Protein AF-A0A5C7SUR3-F1 (afdb_monomer)

Foldseek 3Di:
DVVVVVVVVVVQQVQLVVLLVLLVVCVVVVDDCQVSCVVLQHHSPPVVVNVCSNNSGGSDPDNND

Mean predicted aligned error: 6.49 Å

pLDDT: mean 83.79, std 11.51, range [52.59, 97.25]

Solvent-accessible surface area (backbone atoms only — not comparable to full-atom values): 3642 Å² total; per-residue (Å²): 121,64,72,61,54,53,51,52,50,52,55,46,53,54,34,8,52,48,24,31,53,52,46,51,51,45,55,74,69,67,55,51,71,47,54,53,22,54,78,70,46,32,61,57,84,49,57,65,59,56,53,38,22,61,74,30,41,54,69,73,89,63,80,84,93

Organism: Thauera aminoaromatica (NCBI:txid164330)

InterPro domains:
  IPR046847 Antitoxin Xre-like, helix-turn-helix domain [PF20432] (10-59)

Radius of gyration: 13.19 Å; Cα contacts (8 Å, |Δi|>4): 54; chains: 1; bounding box: 36×23×30 Å

Nearest PDB structures (foldseek):
  1je8-assembly2_E  TM=5.060E-01  e=3.329E+00  Escherichia coli
  3clo-assembly1_B  TM=6.395E-01  e=6.347E+00  Bacteroides thetaiotaomicron VPI-5482
  4yrv-assembly1_A  TM=5.196E-01  e=8.765E+00  Nostoc sp. PCC 7120 = FACHB-418
  4yrv-assembly1_B  TM=5.159E-01  e=9.972E+00  Nostoc sp. PCC 7120 = FACHB-418

Sequence (65 aa):
MSAIAEREVNASEDRGALARMVMTLLDHWNLSTEDQAALLGIAASNRAALSNYRSGKPIGTSRDQ

Structure (mmCIF, N/CA/C/O backbone):
data_AF-A0A5C7SUR3-F1
#
_entry.id   AF-A0A5C7SUR3-F1
#
loop_
_atom_site.group_PDB
_atom_site.id
_atom_site.type_symbol
_atom_site.label_atom_id
_atom_site.label_alt_id
_atom_site.label_comp_id
_atom_site.label_asym_id
_atom_site.label_entity_id
_atom_site.label_seq_id
_atom_site.pdbx_PDB_ins_code
_atom_site.Cartn_x
_atom_site.Cartn_y
_atom_site.Cartn_z
_atom_site.occupancy
_atom_site.B_iso_or_equiv
_atom_site.auth_seq_id
_atom_site.auth_comp_id
_atom_site.auth_asym_id
_atom_site.auth_atom_id
_atom_site.pdbx_PDB_model_num
ATOM 1 N N . MET A 1 1 ? 23.926 -15.997 -15.579 1.00 58.75 1 MET A N 1
ATOM 2 C CA . MET A 1 1 ? 23.673 -15.487 -14.213 1.00 58.75 1 MET A CA 1
ATOM 3 C C . MET A 1 1 ? 23.169 -14.038 -14.187 1.00 58.75 1 MET A C 1
ATOM 5 O O . MET A 1 1 ? 22.335 -13.783 -13.336 1.00 58.75 1 MET A O 1
ATOM 9 N N . SER A 1 2 ? 23.563 -13.102 -15.076 1.00 68.88 2 SER A N 1
ATOM 10 C CA . SER A 1 2 ? 23.080 -11.698 -14.970 1.00 68.88 2 SER A CA 1
ATOM 11 C C . SER A 1 2 ? 21.665 -11.444 -15.516 1.00 68.88 2 SER A C 1
ATOM 13 O O . SER A 1 2 ? 20.912 -10.709 -14.893 1.00 68.88 2 SER A O 1
ATOM 15 N N . ALA A 1 3 ? 21.241 -12.130 -16.585 1.00 67.56 3 ALA A N 1
ATOM 16 C CA . ALA A 1 3 ? 19.893 -11.950 -17.149 1.00 67.56 3 ALA A CA 1
ATOM 17 C C . ALA A 1 3 ? 18.743 -12.332 -16.187 1.00 67.56 3 ALA A C 1
ATOM 19 O O . ALA A 1 3 ? 17.633 -11.818 -16.299 1.00 67.56 3 ALA A O 1
ATOM 20 N N . ILE A 1 4 ? 18.994 -13.239 -15.233 1.00 69.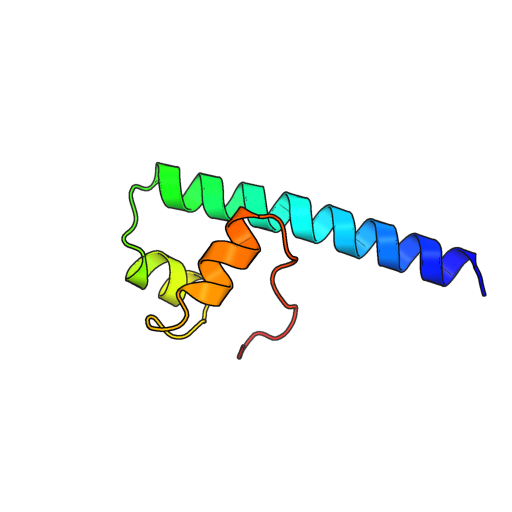25 4 ILE A N 1
ATOM 21 C CA . ILE A 1 4 ? 18.002 -13.621 -14.212 1.00 69.25 4 ILE A CA 1
ATOM 22 C C . ILE A 1 4 ? 17.861 -12.498 -13.178 1.00 69.25 4 ILE A C 1
ATOM 24 O O . ILE A 1 4 ? 16.742 -12.117 -12.851 1.00 69.25 4 ILE A O 1
ATOM 28 N N . ALA A 1 5 ? 18.981 -11.920 -12.738 1.00 66.56 5 ALA A N 1
ATOM 29 C CA . ALA A 1 5 ? 18.992 -10.812 -11.788 1.00 66.56 5 ALA A CA 1
ATOM 30 C C . ALA A 1 5 ? 18.326 -9.549 -12.367 1.00 66.56 5 ALA A C 1
ATOM 32 O O . ALA A 1 5 ? 17.521 -8.919 -11.692 1.00 66.56 5 ALA A O 1
ATOM 33 N N . GLU A 1 6 ? 18.582 -9.216 -13.636 1.00 63.91 6 GLU A N 1
ATOM 34 C CA . GLU A 1 6 ? 17.916 -8.094 -14.322 1.00 63.91 6 GLU A CA 1
ATOM 35 C C . GLU A 1 6 ? 16.394 -8.284 -14.407 1.00 63.91 6 GLU A C 1
ATOM 37 O O . GLU A 1 6 ? 15.628 -7.351 -14.169 1.00 63.91 6 GLU A O 1
ATOM 42 N N . ARG A 1 7 ? 15.929 -9.511 -14.679 1.00 67.19 7 ARG A N 1
ATOM 43 C CA . ARG A 1 7 ? 14.494 -9.823 -14.705 1.00 67.19 7 ARG A CA 1
ATOM 44 C C . ARG A 1 7 ? 13.845 -9.691 -13.326 1.00 67.19 7 ARG A C 1
ATOM 46 O O . ARG A 1 7 ? 12.704 -9.243 -13.238 1.00 67.19 7 ARG A O 1
ATOM 53 N N . GLU A 1 8 ? 14.540 -10.088 -12.266 1.00 68.81 8 GLU A N 1
ATOM 54 C 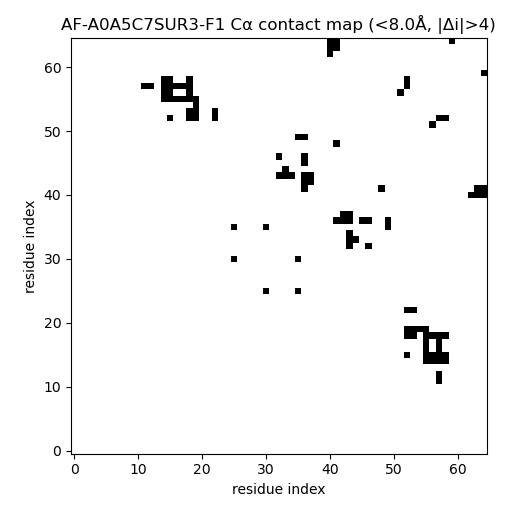CA . GLU A 1 8 ? 14.054 -9.953 -10.888 1.00 68.81 8 GLU A CA 1
ATOM 55 C C . GLU A 1 8 ? 13.972 -8.489 -10.441 1.00 68.81 8 GLU A C 1
ATOM 57 O O . GLU A 1 8 ? 12.996 -8.109 -9.792 1.00 68.81 8 GLU A O 1
ATOM 62 N N . VAL A 1 9 ? 14.941 -7.657 -10.838 1.00 69.56 9 VAL A N 1
ATOM 63 C CA . VAL A 1 9 ? 14.928 -6.209 -10.578 1.00 69.56 9 VAL A CA 1
ATOM 64 C C . VAL A 1 9 ? 13.739 -5.549 -11.271 1.00 69.56 9 VAL A C 1
ATOM 66 O O . VAL A 1 9 ? 12.939 -4.906 -10.594 1.00 69.56 9 VAL A O 1
ATOM 69 N N . ASN A 1 10 ? 13.546 -5.801 -12.569 1.00 71.69 10 ASN A N 1
ATOM 70 C CA . ASN A 1 10 ? 12.405 -5.259 -13.316 1.00 71.69 10 ASN A CA 1
ATOM 71 C C . ASN A 1 10 ? 11.069 -5.700 -12.698 1.00 71.69 10 ASN A C 1
ATOM 73 O O . ASN A 1 10 ? 10.181 -4.886 -12.467 1.00 71.69 10 ASN A O 1
ATOM 77 N N . ALA A 1 11 ? 10.948 -6.978 -12.323 1.00 72.69 11 ALA A N 1
ATOM 78 C CA . ALA A 1 11 ? 9.749 -7.483 -11.661 1.00 72.69 11 ALA A CA 1
ATOM 79 C C . ALA A 1 11 ? 9.507 -6.836 -10.282 1.00 72.69 11 ALA A C 1
ATOM 81 O O . ALA A 1 11 ? 8.357 -6.701 -9.861 1.00 72.69 11 ALA A O 1
ATOM 82 N N . SER A 1 12 ? 10.561 -6.455 -9.557 1.00 75.94 12 SER A N 1
ATOM 83 C CA . SER A 1 12 ? 10.448 -5.725 -8.291 1.00 75.94 12 SER A CA 1
ATOM 84 C C . SER A 1 12 ? 10.014 -4.273 -8.510 1.00 75.94 12 SER A C 1
ATOM 86 O O . SER A 1 12 ? 9.149 -3.786 -7.782 1.00 75.94 12 SER A O 1
ATOM 88 N N . GLU A 1 13 ? 10.572 -3.587 -9.507 1.00 77.50 13 GLU A N 1
ATOM 89 C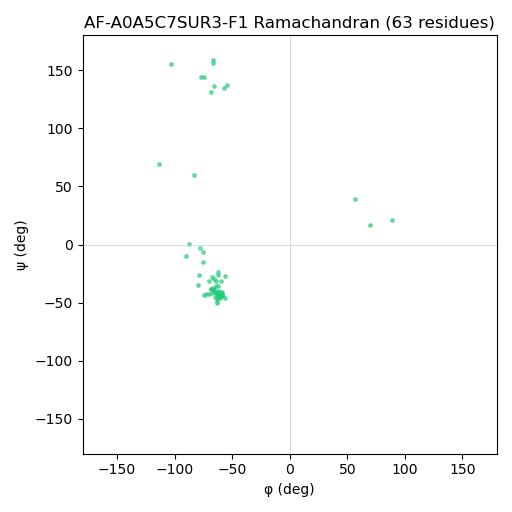 CA . GLU A 1 13 ? 10.189 -2.216 -9.867 1.00 77.50 13 GLU A CA 1
ATOM 90 C C . GLU A 1 13 ? 8.732 -2.139 -10.342 1.00 77.50 13 GLU A C 1
ATOM 92 O O . GLU A 1 13 ? 7.961 -1.324 -9.828 1.00 77.50 13 GLU A O 1
ATOM 97 N N . ASP A 1 14 ? 8.314 -3.061 -11.214 1.00 86.12 14 ASP A N 1
ATOM 98 C CA . ASP A 1 14 ? 6.935 -3.167 -11.705 1.00 86.12 14 ASP A CA 1
ATOM 99 C C . ASP A 1 14 ? 5.938 -3.373 -10.555 1.00 86.12 14 ASP A C 1
ATOM 101 O O . ASP A 1 14 ? 4.869 -2.759 -10.506 1.00 86.12 14 ASP A O 1
ATOM 105 N N . ARG A 1 15 ? 6.296 -4.207 -9.572 1.00 86.56 15 ARG A N 1
ATOM 106 C CA . ARG A 1 15 ? 5.465 -4.436 -8.378 1.00 86.56 15 ARG A CA 1
ATOM 107 C C . ARG A 1 15 ? 5.420 -3.225 -7.455 1.00 86.56 15 ARG A C 1
ATOM 109 O O . ARG A 1 15 ? 4.404 -3.012 -6.796 1.00 86.56 15 ARG A O 1
ATOM 116 N N . GLY A 1 16 ? 6.489 -2.436 -7.394 1.00 89.94 16 GLY A N 1
ATOM 117 C CA . GLY A 1 16 ? 6.504 -1.167 -6.672 1.00 89.94 16 GLY A CA 1
ATOM 118 C C . GLY A 1 16 ? 5.595 -0.120 -7.318 1.00 89.94 16 GLY A C 1
ATOM 119 O O . GLY A 1 16 ? 4.836 0.561 -6.625 1.00 89.94 16 GLY A O 1
ATOM 120 N N . ALA A 1 17 ? 5.605 -0.036 -8.651 1.00 91.00 17 ALA A N 1
ATOM 121 C CA . ALA A 1 17 ? 4.678 0.808 -9.403 1.00 91.00 17 ALA A CA 1
ATOM 122 C C . ALA A 1 17 ? 3.222 0.367 -9.189 1.00 91.00 17 ALA A C 1
ATOM 124 O O . ALA A 1 17 ? 2.366 1.196 -8.872 1.00 91.00 17 ALA A O 1
ATOM 125 N N . LEU A 1 18 ? 2.958 -0.943 -9.253 1.00 90.88 18 LEU A N 1
ATOM 126 C CA . LEU A 1 18 ? 1.640 -1.506 -8.969 1.00 90.88 18 LEU A CA 1
ATOM 127 C C . LEU A 1 18 ? 1.179 -1.186 -7.541 1.00 90.88 18 LEU A C 1
ATOM 129 O O . LEU A 1 18 ? 0.029 -0.797 -7.354 1.00 90.88 18 LEU A O 1
ATOM 133 N N . ALA A 1 19 ? 2.066 -1.282 -6.546 1.00 92.56 19 ALA A N 1
ATOM 134 C CA . ALA A 1 19 ? 1.746 -0.924 -5.165 1.00 92.56 19 ALA A CA 1
ATOM 135 C C . ALA A 1 19 ? 1.243 0.525 -5.064 1.00 92.56 19 ALA A C 1
ATOM 137 O O . ALA A 1 19 ? 0.197 0.773 -4.468 1.00 92.56 19 ALA A O 1
ATOM 138 N N . ARG A 1 20 ? 1.920 1.476 -5.722 1.00 94.50 20 ARG A N 1
ATOM 139 C CA . ARG A 1 20 ? 1.481 2.883 -5.756 1.00 94.50 20 ARG A CA 1
ATOM 140 C C . ARG A 1 20 ? 0.135 3.058 -6.452 1.00 94.50 20 ARG A C 1
ATOM 142 O O . ARG A 1 20 ? -0.700 3.815 -5.961 1.00 94.50 20 ARG A O 1
ATOM 149 N N . MET A 1 21 ? -0.091 2.364 -7.569 1.00 94.94 21 MET A N 1
ATOM 150 C CA . MET A 1 21 ? -1.371 2.413 -8.287 1.00 94.94 21 MET A CA 1
ATOM 151 C C . MET A 1 21 ? -2.523 1.878 -7.432 1.00 94.94 21 MET A C 1
ATOM 153 O O . MET A 1 21 ? -3.574 2.511 -7.367 1.00 94.94 21 MET A O 1
ATOM 157 N N . VAL A 1 22 ? -2.312 0.760 -6.731 1.00 94.12 22 VAL A N 1
ATOM 158 C CA . VAL A 1 22 ? -3.301 0.190 -5.807 1.00 94.12 22 VAL A CA 1
ATOM 159 C C . VAL A 1 22 ? -3.581 1.159 -4.663 1.00 94.12 22 VAL A C 1
ATOM 161 O O . VAL A 1 22 ? -4.740 1.470 -4.418 1.00 94.12 22 VAL A O 1
ATOM 164 N N . MET A 1 23 ? -2.550 1.708 -4.011 1.00 94.50 23 MET A N 1
ATOM 165 C CA . MET A 1 23 ? -2.755 2.685 -2.934 1.00 94.50 23 MET A CA 1
ATOM 166 C C . MET A 1 23 ? -3.523 3.920 -3.419 1.00 94.50 23 MET A C 1
ATOM 168 O O . MET A 1 2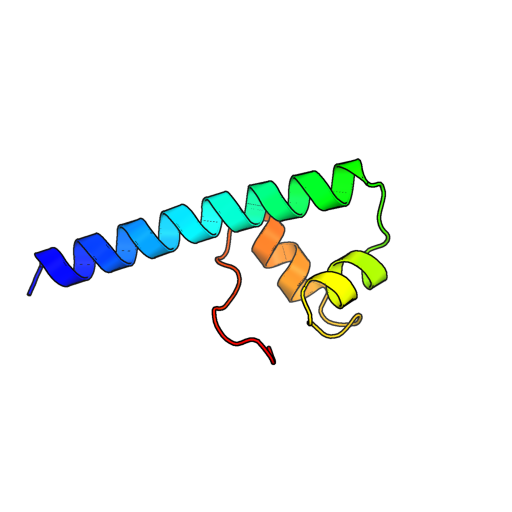3 ? -4.462 4.354 -2.760 1.00 94.50 23 MET A O 1
ATOM 172 N N . THR A 1 24 ? -3.189 4.423 -4.610 1.00 96.38 24 THR A N 1
ATOM 173 C CA . THR A 1 24 ? -3.895 5.550 -5.233 1.00 96.38 24 THR A CA 1
ATOM 174 C C . THR A 1 24 ? -5.371 5.218 -5.449 1.00 96.38 24 THR A C 1
ATOM 176 O O . THR A 1 24 ? -6.228 6.037 -5.136 1.00 96.38 24 THR A O 1
ATOM 179 N N . LEU A 1 25 ? -5.695 4.021 -5.944 1.00 96.06 25 LEU A N 1
ATOM 180 C CA . LEU A 1 25 ? -7.080 3.582 -6.134 1.00 96.06 25 LEU A CA 1
ATOM 181 C C . LEU A 1 25 ? -7.859 3.552 -4.812 1.00 96.06 25 LEU A C 1
ATOM 183 O O . LEU A 1 25 ? -8.980 4.054 -4.752 1.00 96.06 25 LEU A O 1
ATOM 187 N N . LEU A 1 26 ? -7.262 2.998 -3.756 1.00 95.12 26 LEU A N 1
ATOM 188 C CA . LEU A 1 26 ? -7.902 2.929 -2.442 1.00 95.12 26 LEU A CA 1
ATOM 189 C C . LEU A 1 26 ? -8.148 4.323 -1.846 1.00 95.12 26 LEU A C 1
ATOM 191 O O . LEU A 1 26 ? -9.185 4.550 -1.220 1.00 95.12 26 LEU A O 1
ATOM 195 N N . ASP A 1 27 ? -7.228 5.261 -2.082 1.00 94.56 27 ASP A N 1
ATOM 196 C CA . ASP A 1 27 ? -7.390 6.660 -1.686 1.00 94.56 27 ASP A CA 1
ATOM 197 C C . ASP A 1 27 ? -8.528 7.339 -2.478 1.00 94.56 27 ASP A C 1
ATOM 199 O O . ASP A 1 27 ? -9.320 8.079 -1.898 1.00 94.56 27 ASP A O 1
ATOM 203 N N . HIS A 1 28 ? -8.698 7.032 -3.774 1.00 97.25 28 HIS A N 1
ATOM 204 C CA . HIS A 1 28 ? -9.826 7.539 -4.581 1.00 97.25 28 HIS A CA 1
ATOM 205 C C . HIS A 1 28 ? -11.183 7.003 -4.117 1.00 97.25 28 HIS A C 1
ATOM 207 O O . HIS A 1 28 ? -12.199 7.682 -4.257 1.00 97.25 28 HIS A O 1
ATOM 213 N N . TRP A 1 29 ? -11.215 5.795 -3.558 1.00 96.75 29 TRP A N 1
ATOM 214 C CA . TRP A 1 29 ? -12.413 5.229 -2.938 1.00 96.75 29 TRP A CA 1
ATOM 215 C C . TRP A 1 29 ? -12.694 5.795 -1.542 1.00 96.75 29 TRP A C 1
ATOM 217 O O . TRP A 1 29 ? -13.718 5.460 -0.951 1.00 96.75 29 TRP A O 1
ATOM 227 N N . ASN A 1 30 ? -11.820 6.672 -1.033 1.00 95.44 30 ASN A N 1
ATOM 228 C CA . ASN A 1 30 ? -11.932 7.307 0.276 1.00 95.44 30 ASN A CA 1
ATOM 229 C C . ASN A 1 30 ? -12.033 6.287 1.427 1.00 95.44 30 ASN A C 1
ATOM 231 O O . ASN A 1 30 ? -12.802 6.457 2.374 1.00 95.44 30 ASN A O 1
ATOM 235 N N . LEU A 1 31 ? -11.268 5.198 1.319 1.00 94.25 31 LEU A N 1
ATOM 236 C CA . LEU A 1 31 ? -11.251 4.126 2.309 1.00 94.25 31 LEU A CA 1
ATOM 237 C C . LEU A 1 31 ? -10.443 4.503 3.548 1.00 94.25 31 LEU A C 1
ATOM 239 O O . LEU A 1 31 ? -9.384 5.131 3.450 1.00 94.25 31 LEU A O 1
ATOM 243 N N . SER A 1 32 ? -10.903 4.046 4.714 1.00 92.94 32 SER A N 1
ATOM 244 C CA . SER A 1 32 ? -10.151 4.208 5.955 1.00 92.94 32 SER A CA 1
ATOM 245 C C . SER A 1 32 ? -8.859 3.385 5.922 1.00 92.94 32 SER A C 1
ATOM 247 O O . SER A 1 32 ? -8.727 2.413 5.182 1.00 92.94 32 SER A O 1
ATOM 249 N N . THR A 1 33 ? -7.882 3.741 6.757 1.00 90.69 33 THR A N 1
ATOM 250 C CA . THR A 1 33 ? -6.619 2.982 6.844 1.00 90.69 33 THR A CA 1
ATOM 251 C C . THR A 1 33 ? -6.850 1.520 7.252 1.00 90.69 33 THR A C 1
ATOM 253 O O . THR A 1 33 ? -6.109 0.646 6.807 1.00 90.69 33 THR A O 1
ATOM 256 N N . GLU A 1 34 ? -7.879 1.245 8.058 1.00 91.19 34 GLU A N 1
ATOM 257 C CA . GLU A 1 34 ? -8.251 -0.121 8.442 1.00 91.19 34 GLU A CA 1
ATOM 258 C C . GLU A 1 34 ? -8.844 -0.894 7.261 1.00 91.19 34 GLU A C 1
ATOM 260 O O . GLU A 1 34 ? -8.441 -2.031 7.025 1.00 91.19 34 GLU A O 1
ATOM 265 N N . ASP A 1 35 ? -9.711 -0.262 6.465 1.00 92.81 35 ASP A N 1
ATOM 266 C CA . ASP A 1 35 ? -10.292 -0.885 5.268 1.00 92.81 35 ASP A CA 1
ATOM 267 C C . ASP A 1 35 ? -9.223 -1.159 4.206 1.00 92.81 35 ASP A C 1
ATOM 269 O O . ASP A 1 35 ? -9.204 -2.223 3.589 1.00 92.81 35 ASP A O 1
ATOM 273 N N . GLN A 1 36 ? -8.284 -0.223 4.024 1.00 93.00 36 GLN A N 1
ATOM 274 C CA . GLN A 1 36 ? -7.134 -0.413 3.139 1.00 93.00 36 GLN A CA 1
ATOM 275 C C . GLN A 1 36 ? -6.299 -1.628 3.570 1.00 93.00 36 GLN A C 1
ATOM 277 O O . GLN A 1 36 ? -5.912 -2.438 2.731 1.00 93.00 36 GLN A O 1
ATOM 282 N N . ALA A 1 37 ? -6.041 -1.781 4.872 1.00 90.25 37 ALA A N 1
ATOM 283 C CA . ALA A 1 37 ? -5.317 -2.929 5.412 1.00 90.25 37 ALA A CA 1
ATOM 284 C C . ALA A 1 37 ? -6.087 -4.246 5.218 1.00 90.25 37 ALA A C 1
ATOM 286 O O . ALA A 1 37 ? -5.512 -5.224 4.741 1.00 90.25 37 ALA A O 1
ATOM 287 N N . ALA A 1 38 ? -7.390 -4.250 5.511 1.00 89.88 38 ALA A N 1
ATOM 288 C CA . ALA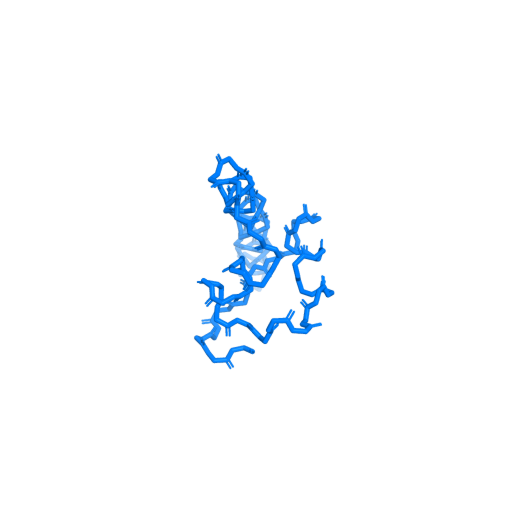 A 1 38 ? -8.249 -5.421 5.365 1.00 89.88 38 ALA A CA 1
ATOM 289 C C . ALA A 1 38 ? -8.324 -5.914 3.910 1.00 89.88 38 ALA A C 1
ATOM 291 O O . ALA A 1 38 ? -8.208 -7.113 3.660 1.00 89.88 38 ALA A O 1
ATOM 292 N N . LEU A 1 39 ? -8.449 -5.000 2.941 1.00 89.31 39 LEU A N 1
ATOM 293 C CA . LEU A 1 39 ? -8.470 -5.339 1.511 1.00 89.31 39 LEU A CA 1
ATOM 294 C C . LEU A 1 39 ? -7.129 -5.865 0.994 1.00 89.31 39 LEU A C 1
ATOM 296 O O . LEU A 1 39 ? -7.098 -6.641 0.041 1.00 89.31 39 LEU A O 1
ATOM 300 N N . LEU A 1 40 ? -6.027 -5.457 1.622 1.00 88.88 40 LEU A N 1
ATOM 301 C CA . LEU A 1 40 ? -4.685 -5.950 1.316 1.00 88.88 40 LEU A CA 1
ATOM 302 C C . LEU A 1 40 ? -4.322 -7.225 2.094 1.00 88.88 40 LEU A C 1
ATOM 304 O O . LEU A 1 40 ? -3.215 -7.732 1.929 1.00 8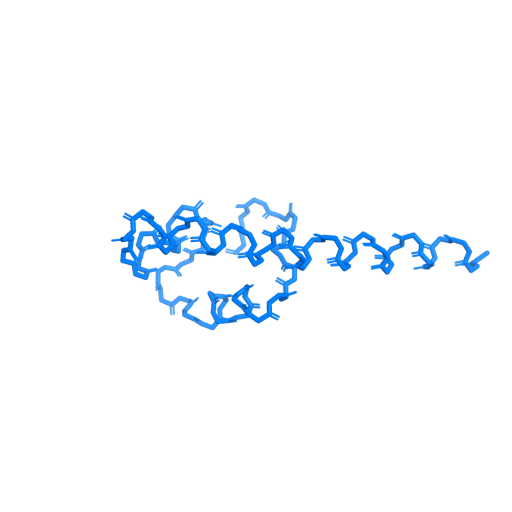8.88 40 LEU A O 1
ATOM 308 N N . GLY A 1 41 ? -5.232 -7.747 2.925 1.00 87.38 41 GLY A N 1
ATOM 309 C CA . GLY A 1 41 ? -5.013 -8.960 3.712 1.00 87.38 41 GLY A CA 1
ATOM 310 C C . GLY A 1 41 ? -3.997 -8.801 4.844 1.00 87.38 41 GLY A C 1
ATOM 311 O O . GLY A 1 41 ? -3.521 -9.804 5.362 1.00 87.38 41 GLY A O 1
ATOM 312 N N . ILE A 1 42 ? -3.665 -7.566 5.232 1.00 86.31 42 ILE A N 1
ATOM 313 C CA . ILE A 1 42 ? -2.732 -7.274 6.325 1.00 86.31 42 ILE A CA 1
ATOM 314 C C . ILE A 1 42 ? -3.492 -6.848 7.582 1.00 86.31 42 ILE A C 1
ATOM 316 O O . ILE A 1 42 ? -4.600 -6.313 7.524 1.00 86.31 42 ILE A O 1
ATOM 320 N N . ALA A 1 43 ? -2.879 -7.042 8.749 1.00 85.06 43 ALA A N 1
ATOM 321 C CA . ALA A 1 43 ? -3.463 -6.585 10.006 1.00 85.06 43 ALA A CA 1
ATOM 322 C C . ALA A 1 43 ? -3.741 -5.068 9.978 1.00 85.06 43 ALA A C 1
ATOM 324 O O . ALA A 1 43 ? -2.865 -4.280 9.614 1.00 85.06 43 ALA A O 1
ATOM 325 N N . ALA A 1 44 ? -4.921 -4.647 10.446 1.00 81.19 44 ALA A N 1
ATOM 326 C CA . ALA A 1 44 ? -5.334 -3.237 10.511 1.00 81.19 44 ALA A CA 1
ATOM 327 C C . ALA A 1 44 ? -4.360 -2.342 11.308 1.00 81.19 44 ALA A C 1
ATOM 329 O O . ALA A 1 44 ? -4.206 -1.151 11.034 1.00 81.19 44 ALA A O 1
ATOM 330 N N . SER A 1 45 ? -3.633 -2.930 12.261 1.00 80.06 45 SER A N 1
ATOM 331 C CA . SER A 1 45 ? -2.591 -2.260 13.041 1.00 80.06 45 SER A CA 1
ATOM 332 C C . SER A 1 45 ? -1.284 -2.026 12.266 1.00 80.06 45 SER A C 1
ATOM 334 O O . SER A 1 45 ? -0.462 -1.207 12.686 1.00 80.06 45 SER A O 1
ATOM 336 N N . ASN A 1 46 ? -1.073 -2.686 11.122 1.00 84.88 46 ASN A N 1
ATOM 337 C CA . ASN A 1 46 ? 0.168 -2.632 10.350 1.00 84.88 46 ASN A CA 1
ATOM 338 C C . ASN A 1 46 ? 0.229 -1.407 9.420 1.00 84.88 46 ASN A C 1
ATOM 340 O O . ASN A 1 46 ? 0.385 -1.495 8.200 1.00 84.88 46 ASN A O 1
ATOM 344 N N . ARG A 1 47 ? 0.163 -0.213 10.018 1.00 84.38 47 ARG A N 1
ATOM 345 C CA . ARG A 1 47 ? 0.275 1.062 9.287 1.00 84.38 47 ARG A CA 1
ATOM 346 C C . ARG A 1 47 ? 1.629 1.236 8.593 1.00 84.38 47 ARG A C 1
ATOM 348 O O . ARG A 1 47 ? 1.727 1.972 7.611 1.00 84.38 47 ARG A O 1
ATOM 355 N N . ALA A 1 48 ? 2.665 0.548 9.077 1.00 88.88 48 ALA A N 1
ATOM 356 C CA . ALA A 1 48 ? 3.987 0.545 8.463 1.00 88.88 48 ALA A CA 1
ATOM 357 C C . ALA A 1 48 ? 3.968 -0.104 7.069 1.00 88.88 48 ALA A C 1
ATOM 359 O O . ALA A 1 48 ? 4.577 0.436 6.146 1.00 88.88 48 ALA A O 1
ATOM 360 N N . ALA A 1 49 ? 3.236 -1.209 6.884 1.00 88.81 49 ALA A N 1
ATOM 361 C CA . ALA A 1 49 ? 3.071 -1.839 5.574 1.00 88.81 49 ALA A CA 1
ATOM 362 C C . ALA A 1 49 ? 2.374 -0.905 4.574 1.00 88.81 49 ALA A C 1
ATOM 364 O O . ALA A 1 49 ? 2.881 -0.715 3.472 1.00 88.81 49 ALA A O 1
ATOM 365 N N . LEU A 1 50 ? 1.300 -0.224 4.986 1.00 90.19 50 LEU A N 1
ATOM 366 C CA . LEU A 1 50 ? 0.620 0.758 4.131 1.00 90.19 50 LEU A CA 1
ATOM 367 C C . LEU A 1 50 ? 1.540 1.917 3.731 1.00 90.19 50 LEU A C 1
ATOM 369 O O . LEU A 1 50 ? 1.575 2.306 2.566 1.00 90.19 50 LEU A O 1
ATOM 373 N N . SER A 1 51 ? 2.323 2.450 4.674 1.00 91.44 51 SER A N 1
ATOM 374 C CA . SER A 1 51 ? 3.319 3.491 4.379 1.00 91.44 51 SER A CA 1
ATOM 375 C C . SER A 1 51 ? 4.359 3.012 3.357 1.00 91.44 51 SER A C 1
ATOM 377 O O . SER A 1 51 ? 4.674 3.721 2.401 1.00 91.44 51 SER A O 1
ATOM 379 N N . ASN A 1 52 ? 4.831 1.772 3.505 1.00 91.69 52 ASN A N 1
ATOM 380 C CA . ASN A 1 52 ? 5.763 1.153 2.566 1.00 91.69 52 ASN A CA 1
ATOM 381 C C . ASN A 1 52 ? 5.155 0.983 1.165 1.00 91.69 52 ASN A C 1
ATOM 383 O O . ASN A 1 52 ?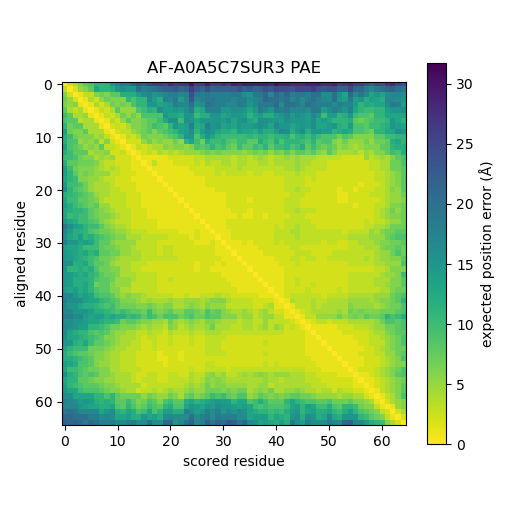 5.827 1.238 0.173 1.00 91.69 52 ASN A O 1
ATOM 387 N N . TYR A 1 53 ? 3.890 0.582 1.049 1.00 92.06 53 TYR A N 1
ATOM 388 C CA . TYR A 1 53 ? 3.248 0.443 -0.261 1.00 92.06 53 TYR A CA 1
ATOM 389 C C . TYR A 1 53 ? 3.030 1.798 -0.936 1.00 92.06 53 TYR A C 1
ATOM 391 O O . TYR A 1 53 ? 3.289 1.933 -2.132 1.00 92.06 53 TYR A O 1
ATOM 399 N N . ARG A 1 54 ? 2.673 2.837 -0.168 1.00 91.56 54 ARG A N 1
ATOM 400 C CA . ARG A 1 54 ? 2.580 4.215 -0.685 1.00 91.56 54 ARG A CA 1
ATOM 401 C C . ARG A 1 54 ? 3.927 4.738 -1.181 1.00 91.56 54 ARG A C 1
ATOM 403 O O . ARG A 1 54 ? 3.973 5.437 -2.189 1.00 91.56 54 ARG A O 1
ATOM 410 N N . SER A 1 55 ? 5.033 4.365 -0.533 1.00 91.38 55 SER A N 1
ATOM 411 C CA . SER A 1 55 ? 6.377 4.713 -1.014 1.00 91.38 55 SER A CA 1
ATOM 412 C C . SER A 1 55 ? 6.825 3.882 -2.225 1.00 91.38 55 SER A C 1
ATOM 414 O O . SER A 1 55 ? 7.824 4.214 -2.865 1.00 91.38 55 SER A O 1
ATOM 416 N N . GLY A 1 56 ? 6.048 2.872 -2.631 1.00 88.75 56 GLY A N 1
ATOM 417 C CA . GLY A 1 56 ? 6.337 1.998 -3.768 1.00 88.75 56 GLY A CA 1
ATOM 418 C C . GLY A 1 56 ? 7.177 0.780 -3.416 1.00 88.75 56 GLY A C 1
ATOM 419 O O . GLY A 1 56 ? 7.804 0.198 -4.296 1.00 88.75 56 GLY A O 1
ATOM 420 N N . LYS A 1 57 ? 7.205 0.372 -2.144 1.00 88.94 57 LYS A N 1
ATOM 421 C CA . LYS A 1 57 ? 7.694 -0.958 -1.793 1.00 88.94 57 LYS A CA 1
ATOM 422 C C . LYS A 1 57 ? 6.731 -2.003 -2.382 1.00 88.94 57 LYS A C 1
ATOM 424 O O . LYS A 1 57 ? 5.520 -1.824 -2.253 1.00 88.94 57 LYS A O 1
ATOM 429 N N . PRO A 1 58 ? 7.232 -3.088 -2.993 1.00 86.38 58 PRO A N 1
ATOM 430 C CA . PRO A 1 58 ? 6.385 -4.134 -3.555 1.00 86.38 58 PRO A CA 1
ATOM 431 C C . PRO A 1 58 ? 5.404 -4.706 -2.529 1.00 86.38 58 PRO A C 1
ATOM 433 O O . PRO A 1 58 ? 5.791 -5.004 -1.394 1.00 86.38 58 PRO A O 1
ATOM 436 N N . ILE A 1 59 ? 4.153 -4.915 -2.944 1.00 82.62 59 ILE A N 1
ATOM 437 C CA . ILE A 1 59 ? 3.216 -5.758 -2.195 1.00 82.62 59 ILE A CA 1
ATOM 438 C C . ILE A 1 59 ? 3.729 -7.198 -2.291 1.00 82.62 59 ILE A C 1
ATOM 440 O O . ILE A 1 59 ? 4.133 -7.662 -3.363 1.00 82.62 59 ILE A O 1
ATOM 444 N N . GLY A 1 60 ? 3.798 -7.879 -1.149 1.00 76.94 60 GLY A N 1
ATOM 445 C CA . GLY A 1 60 ? 4.348 -9.226 -1.082 1.00 76.94 60 GLY A CA 1
ATOM 446 C C . GLY A 1 60 ? 3.482 -10.238 -1.841 1.00 76.94 60 GLY A C 1
ATOM 447 O O . GLY A 1 60 ? 2.291 -10.036 -2.035 1.00 76.94 60 GLY A O 1
ATOM 448 N N . THR A 1 61 ? 4.082 -11.34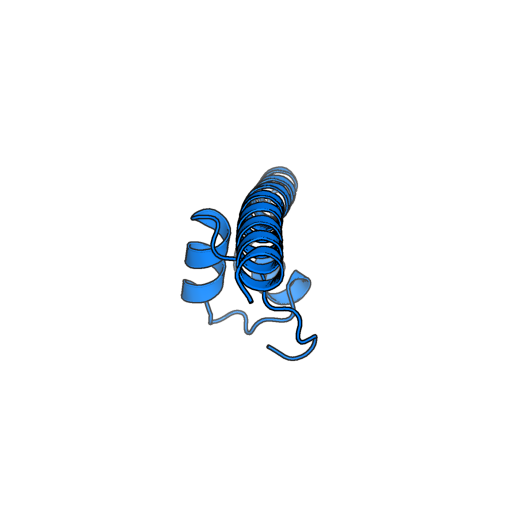7 -2.273 1.00 71.88 61 THR A N 1
ATOM 449 C CA . THR A 1 61 ? 3.401 -12.360 -3.103 1.00 71.88 61 THR A CA 1
ATOM 450 C C . THR A 1 61 ? 2.707 -13.468 -2.311 1.00 71.88 61 THR A C 1
ATOM 452 O O . THR A 1 61 ? 2.004 -14.279 -2.908 1.00 71.88 61 THR A O 1
ATOM 455 N N . SER A 1 62 ? 2.927 -13.554 -0.994 1.00 67.38 62 SER A N 1
ATOM 456 C CA . SER A 1 62 ? 2.140 -14.433 -0.118 1.00 67.38 62 SER A CA 1
ATOM 457 C C . SER A 1 62 ? 0.755 -13.834 0.110 1.00 67.38 62 SER A C 1
ATOM 459 O O . SER A 1 62 ? 0.619 -12.616 0.184 1.00 67.38 62 SER A O 1
ATOM 461 N N . ARG A 1 63 ? -0.254 -14.699 0.207 1.00 52.59 63 ARG A N 1
ATOM 462 C CA . ARG A 1 63 ? -1.651 -14.333 0.468 1.00 52.59 63 ARG A CA 1
ATOM 463 C C . ARG A 1 63 ? -1.915 -14.038 1.952 1.00 52.59 63 ARG A C 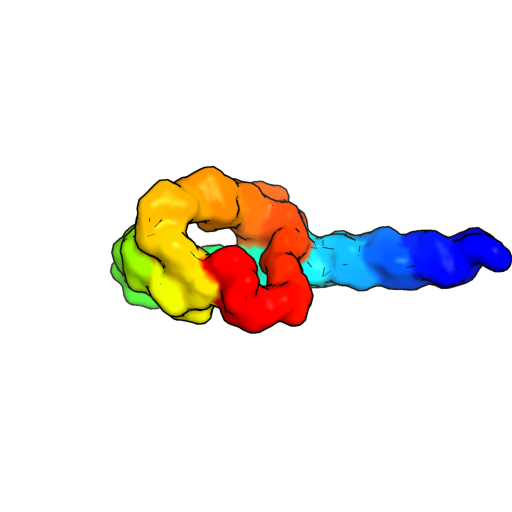1
ATOM 465 O O . ARG A 1 63 ? -2.809 -13.260 2.248 1.00 52.59 63 ARG A O 1
ATOM 472 N N . ASP A 1 64 ? -1.117 -14.628 2.842 1.00 59.59 64 ASP A N 1
ATOM 473 C CA . ASP A 1 64 ? -1.262 -14.529 4.300 1.00 59.59 64 ASP A CA 1
ATOM 474 C C . ASP A 1 64 ? -0.055 -13.755 4.886 1.00 59.59 64 ASP A C 1
ATOM 476 O O . ASP A 1 64 ? 0.843 -14.359 5.473 1.00 59.59 64 ASP A O 1
ATOM 480 N N . GLN A 1 65 ? 0.039 -12.445 4.614 1.00 57.75 65 GLN A N 1
ATOM 481 C CA . GLN A 1 65 ? 1.179 -11.578 4.994 1.00 57.75 65 GLN A CA 1
ATOM 482 C C . GLN A 1 65 ? 1.049 -10.953 6.384 1.00 57.75 65 GLN A C 1
ATOM 484 O O . GLN A 1 65 ? -0.071 -10.540 6.757 1.00 57.75 65 GLN A O 1
#

Secondary structure (DSSP, 8-state):
-HHHHHHHHHHHHHHHHHHHHHHHHHHHTT--HHHHHHHTTS-TT-HHHHHHHHTTPPPPS-S--